Protein 3U8V (pdb70)

Radius of gyration: 15.57 Å; Cα contacts (8 Å, |Δi|>4): 311; chains: 2; bounding box: 35×39×33 Å

Organism: Nitrosomonas europaea (strain ATCC 19718 / CIP 103999 / KCTC 2705 / NBRC 14298) (NCBI:txid228410)

Sequence (166 aa):
SGHTAHVDEAVKHAEEAVAHGKEGHTDQLLEHAKESLTHAKAASTHVGHGIKHLEDAIKHGEEGHVGVATKHAQEAIEHLRASSGHTAHVDEAVKHAEEAVAHGKEGHTDQLLEHAKESLTHAKAASTHVGHGIKHLEDAIKHGEEGHVGVATKHAQEAIEHLRAS

InterPro domains:
  IPR031877 Metal-binding protein SmbP [PF16785] (3-111)
  IPR031877 Metal-binding protein SmbP [cd13840] (30-113)

B-factor: mean 28.09, std 10.6, range [12.6, 71.32]

Structure (mmCIF, N/CA/C/O backbone):
data_3U8V
#
_entry.id   3U8V
#
_cell.length_a   35.660
_cell.length_b   56.207
_cell.length_c   83.923
_cell.angle_alpha   90.00
_cell.angle_beta   90.00
_cell.angle_gamma   90.00
#
_symmetry.space_group_name_H-M   'P 21 21 21'
#
loop_
_entity.id
_entity.type
_entity.pdbx_description
1 polymer 'Metal-binding protein smbP'
2 non-polymer 'NICKEL (II) ION'
3 water water
#
loop_
_atom_site.group_PDB
_atom_site.id
_atom_site.type_symbol
_atom_site.label_atom_id
_atom_site.label_alt_id
_atom_site.label_comp_id
_atom_site.label_asym_id
_atom_site.label_entity_id
_atom_site.label_seq_id
_atom_site.pdbx_PDB_ins_code
_atom_site.Cartn_x
_atom_site.Cartn_y
_atom_site.Cartn_z
_atom_site.occupancy
_atom_site.B_iso_or_equiv
_atom_site.auth_seq_id
_atom_site.auth_comp_id
_atom_site.auth_asym_id
_atom_site.auth_atom_id
_atom_site.pdbx_PDB_model_num
ATOM 1 N N . SER A 1 1 ? -12.562 -8.742 23.281 1.00 19.66 1 SER A N 1
ATOM 2 C CA . SER A 1 1 ? -12.864 -10.224 23.478 1.00 21.30 1 SER A CA 1
ATOM 3 C C . SER A 1 1 ? -11.779 -10.770 24.394 1.00 21.77 1 SER A C 1
ATOM 4 O O . SER A 1 1 ? -10.794 -10.109 24.633 1.00 20.18 1 SER A O 1
ATOM 7 N N . GLY A 1 2 ? -11.892 -12.024 24.824 1.00 22.61 2 GLY A N 1
ATOM 8 C CA . GLY A 1 2 ? -10.817 -12.576 25.608 1.00 23.08 2 GLY A CA 1
ATOM 9 C C . GLY A 1 2 ? -9.680 -13.048 24.761 1.00 22.51 2 GLY A C 1
ATOM 10 O O . GLY A 1 2 ? -9.721 -12.995 23.542 1.00 20.49 2 GLY A O 1
ATOM 11 N N . HIS A 1 3 ? -8.639 -13.538 25.419 1.00 24.09 3 HIS A N 1
ATOM 12 C CA . HIS A 1 3 ? -7.398 -13.960 24.757 1.00 22.77 3 HIS A CA 1
ATOM 13 C C . HIS A 1 3 ? -7.717 -15.000 23.697 1.00 21.78 3 HIS A C 1
ATOM 14 O O . HIS A 1 3 ? -7.263 -14.920 22.597 1.00 20.40 3 HIS A O 1
ATOM 21 N N . THR A 1 4 ? -8.578 -15.954 24.043 1.00 22.16 4 THR A N 1
ATOM 22 C CA . THR A 1 4 ? -8.822 -17.087 23.128 1.00 22.67 4 THR A CA 1
ATOM 23 C C . THR A 1 4 ? -9.413 -16.607 21.826 1.00 20.17 4 THR A C 1
ATOM 24 O O . THR A 1 4 ? -9.033 -17.030 20.734 1.00 19.66 4 THR A O 1
ATOM 28 N N . ALA A 1 5 ? -10.402 -15.732 21.943 1.00 21.24 5 ALA A N 1
ATOM 29 C CA . ALA A 1 5 ? -11.103 -15.292 20.769 1.00 20.25 5 ALA A CA 1
ATOM 30 C C . ALA A 1 5 ? -10.178 -14.428 19.921 1.00 18.26 5 ALA A C 1
ATOM 31 O O . ALA A 1 5 ? -10.157 -14.500 18.688 1.00 17.79 5 ALA A O 1
ATOM 33 N N . HIS A 1 6 ? -9.363 -13.593 20.555 1.00 18.08 6 HIS A N 1
ATOM 34 C CA . HIS A 1 6 ? -8.416 -12.792 19.770 1.00 16.52 6 HIS A CA 1
ATOM 35 C C . HIS A 1 6 ? -7.372 -13.616 19.062 1.00 17.33 6 HIS A C 1
ATOM 36 O O . HIS A 1 6 ? -7.028 -13.342 17.912 1.00 18.33 6 HIS A O 1
ATOM 43 N N . VAL A 1 7 ? -6.815 -14.596 19.756 1.00 18.12 7 VAL A N 1
ATOM 44 C CA . VAL A 1 7 ? -5.835 -15.445 19.104 1.00 18.47 7 VAL A CA 1
ATOM 45 C C . VAL A 1 7 ? -6.534 -16.142 17.949 1.00 19.37 7 VAL A C 1
ATOM 46 O O . VAL A 1 7 ? -5.972 -16.219 16.869 1.00 18.81 7 VAL A O 1
ATOM 50 N N . ASP A 1 8 ? -7.766 -16.626 18.166 1.00 20.69 8 ASP A N 1
ATOM 51 C CA . ASP A 1 8 ? -8.487 -17.331 17.099 1.00 22.36 8 ASP A CA 1
ATOM 52 C C . ASP A 1 8 ? -8.713 -16.444 15.900 1.00 20.62 8 ASP A C 1
ATOM 53 O O . ASP A 1 8 ? -8.438 -16.856 14.762 1.00 18.78 8 ASP A O 1
ATOM 58 N N . GLU A 1 9 ? -9.194 -15.214 16.137 1.00 19.14 9 GLU A N 1
ATOM 59 C CA . GLU A 1 9 ? -9.414 -14.305 15.029 1.00 19.18 9 GLU A CA 1
ATOM 60 C C . GLU A 1 9 ? -8.055 -13.938 14.394 1.00 17.98 9 GLU A C 1
ATOM 61 O O . GLU A 1 9 ? -7.954 -13.825 13.174 1.00 17.78 9 GLU A O 1
ATOM 67 N N . ALA A 1 10 ? -7.001 -13.777 15.202 1.00 16.98 10 ALA A N 1
ATOM 68 C CA . ALA A 1 10 ? -5.674 -13.457 14.596 1.00 15.52 10 ALA A CA 1
ATOM 69 C C . ALA A 1 10 ? -5.208 -14.588 13.634 1.00 16.54 10 ALA A C 1
ATOM 70 O O . ALA A 1 10 ? -4.755 -14.341 12.505 1.00 16.51 10 ALA A O 1
ATOM 72 N N . VAL A 1 11 ? -5.380 -15.824 14.080 1.00 17.49 11 VAL A N 1
ATOM 73 C CA . VAL A 1 11 ? -4.996 -16.999 13.266 1.00 18.31 11 VAL A CA 1
ATOM 74 C C . VAL A 1 11 ? -5.842 -17.050 11.980 1.00 19.96 11 VAL A C 1
ATOM 75 O O . VAL A 1 11 ? -5.306 -17.170 10.866 1.00 19.57 11 VAL A O 1
ATOM 79 N N . LYS A 1 12 ? -7.153 -16.902 12.130 1.00 20.30 12 LYS A N 1
ATOM 80 C CA . LYS A 1 12 ? -8.050 -16.974 11.007 1.00 21.73 12 LYS A CA 1
ATOM 81 C C . LYS A 1 12 ? -7.740 -15.902 9.967 1.00 18.91 12 LYS A C 1
ATOM 82 O O . LYS A 1 12 ? -7.781 -16.151 8.750 1.00 16.73 12 LYS A O 1
ATOM 88 N N . HIS A 1 13 ? -7.494 -14.679 10.424 1.00 16.91 13 HIS A N 1
ATOM 89 C CA . HIS A 1 13 ? -7.170 -13.665 9.473 1.00 16.09 13 HIS A CA 1
ATOM 90 C C . HIS A 1 13 ? -5.797 -13.858 8.848 1.00 16.61 13 HIS A C 1
ATOM 91 O O . HIS A 1 13 ? -5.604 -13.601 7.667 1.00 17.96 13 HIS A O 1
ATOM 98 N N . ALA A 1 14 ? -4.855 -14.329 9.642 1.00 15.25 14 ALA A N 1
ATOM 99 C CA . ALA A 1 14 ? -3.509 -14.578 9.110 1.00 15.63 14 ALA A CA 1
ATOM 100 C C . ALA A 1 14 ? -3.652 -15.718 8.087 1.00 15.96 14 ALA A C 1
ATOM 101 O O . ALA A 1 14 ? -3.000 -15.704 7.026 1.00 16.50 14 ALA A O 1
ATOM 103 N N . GLU A 1 15 ? -4.493 -16.727 8.392 1.00 15.82 15 GLU A N 1
ATOM 104 C CA . GLU A 1 15 ? -4.694 -17.801 7.362 1.00 18.16 15 GLU A CA 1
ATOM 105 C C . GLU A 1 15 ? -5.263 -17.273 6.077 1.00 18.01 15 GLU A C 1
ATOM 106 O O . GLU A 1 15 ? -4.914 -17.731 5.012 1.00 18.68 15 GLU A O 1
ATOM 112 N N . GLU A 1 16 ? -6.217 -16.343 6.171 1.00 18.11 16 GLU A N 1
ATOM 113 C CA . GLU A 1 16 ? -6.784 -15.775 4.994 1.00 18.41 16 GLU A CA 1
ATOM 114 C C . GLU A 1 16 ? -5.738 -14.892 4.312 1.00 19.03 16 GLU A C 1
ATOM 115 O O . GLU A 1 16 ? -5.709 -14.861 3.093 1.00 19.27 16 GLU A O 1
ATOM 121 N N . ALA A 1 17 ? -4.929 -14.124 5.080 1.00 17.17 17 ALA A N 1
ATOM 122 C CA . ALA A 1 17 ? -3.866 -13.360 4.437 1.00 17.09 17 ALA A CA 1
ATOM 123 C C . ALA A 1 17 ? -2.904 -14.296 3.636 1.00 16.48 17 ALA A C 1
ATOM 124 O O . ALA A 1 17 ? -2.517 -14.015 2.498 1.00 17.02 17 ALA A O 1
ATOM 126 N N . VAL A 1 18 ? -2.501 -15.411 4.243 1.00 17.71 18 VAL A N 1
ATOM 127 C CA . VAL A 1 18 ? -1.608 -16.371 3.541 1.00 17.66 18 VAL A CA 1
ATOM 128 C C . VAL A 1 18 ? -2.277 -16.866 2.231 1.00 19.44 18 VAL A C 1
ATOM 129 O O . VAL A 1 18 ? -1.653 -16.895 1.104 1.00 21.19 18 VAL A O 1
ATOM 133 N N . ALA A 1 19 ? -3.546 -17.257 2.339 1.00 19.80 19 ALA A N 1
ATOM 134 C CA . ALA A 1 19 ? -4.232 -17.779 1.188 1.00 19.92 19 ALA A CA 1
ATOM 135 C C . ALA A 1 19 ? -4.278 -16.723 0.036 1.00 21.66 19 ALA A C 1
ATOM 136 O O . ALA A 1 19 ? -4.131 -17.045 -1.159 1.00 21.75 19 ALA A O 1
ATOM 138 N N . HIS A 1 20 ? -4.549 -15.469 0.405 1.00 19.25 20 HIS A N 1
ATOM 139 C CA . HIS A 1 20 ? -4.551 -14.361 -0.597 1.00 21.06 20 HIS A CA 1
ATOM 140 C C . HIS A 1 20 ? -3.165 -14.193 -1.202 1.00 18.92 20 HIS A C 1
ATO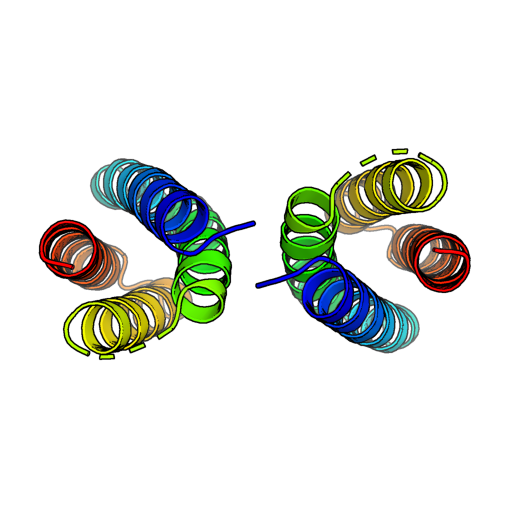M 141 O O . HIS A 1 20 ? -2.990 -13.969 -2.401 1.00 22.76 20 HIS A O 1
ATOM 148 N N . GLY A 1 21 ? -2.161 -14.354 -0.367 1.00 21.66 21 GLY A N 1
ATOM 149 C CA . GLY A 1 21 ? -0.755 -14.064 -0.759 1.00 19.59 21 GLY A CA 1
ATOM 150 C C . GLY A 1 21 ? -0.301 -15.063 -1.753 1.00 22.09 21 GLY A C 1
ATOM 151 O O . GLY A 1 21 ? 0.373 -14.690 -2.713 1.00 22.92 21 GLY A O 1
ATOM 152 N N . LYS A 1 22 ? -0.689 -16.328 -1.544 1.00 22.15 22 LYS A N 1
ATOM 153 C CA . LYS A 1 22 ? -0.359 -17.378 -2.476 1.00 23.58 22 LYS A CA 1
ATOM 154 C C . LYS A 1 22 ? -1.027 -17.158 -3.825 1.00 24.97 22 LYS A C 1
ATOM 155 O O . LYS A 1 22 ? -0.549 -17.674 -4.840 1.00 26.14 22 LYS A O 1
ATOM 161 N N . GLU A 1 23 ? -2.108 -16.384 -3.850 1.00 22.82 23 GLU A N 1
ATOM 162 C CA . GLU A 1 23 ? -2.789 -16.034 -5.073 1.00 26.22 23 GLU A CA 1
ATOM 163 C C . GLU A 1 23 ? -2.282 -14.724 -5.600 1.00 26.79 23 GLU A C 1
ATOM 164 O O . GLU A 1 23 ? -2.745 -14.251 -6.660 1.00 28.96 23 GLU A O 1
ATOM 170 N N . GLY A 1 24 ? -1.333 -14.134 -4.899 1.00 25.13 24 GLY A N 1
ATOM 171 C CA . GLY A 1 24 ? -0.779 -12.815 -5.306 1.00 26.98 24 GLY A CA 1
ATOM 172 C C . GLY A 1 24 ? -1.744 -11.643 -5.030 1.00 26.10 24 GLY A C 1
ATOM 173 O O . GLY A 1 24 ? -1.612 -10.554 -5.604 1.00 27.11 24 GLY A O 1
ATOM 174 N N . HIS A 1 25 ? -2.718 -11.851 -4.145 1.00 25.14 25 HIS A N 1
ATOM 175 C CA . HIS A 1 25 ? -3.683 -10.804 -3.754 1.00 23.30 25 HIS A CA 1
ATOM 176 C C . HIS A 1 25 ? -3.103 -9.879 -2.705 1.00 23.07 25 HIS A C 1
ATOM 177 O O . HIS A 1 25 ? -3.520 -9.915 -1.531 1.00 18.33 25 HIS A O 1
ATOM 184 N N . THR A 1 26 ? -2.182 -9.003 -3.111 1.00 24.45 26 THR A N 1
ATOM 185 C CA . THR A 1 26 ? -1.438 -8.209 -2.128 1.00 23.29 26 THR A CA 1
ATOM 186 C C . THR A 1 26 ? -2.317 -7.369 -1.213 1.00 21.82 26 THR A C 1
ATOM 187 O O . THR A 1 26 ? -2.130 -7.388 -0.005 1.00 21.76 26 THR A O 1
ATOM 191 N N . ASP A 1 27 ? -3.286 -6.664 -1.755 1.00 24.16 27 ASP A N 1
ATOM 192 C CA . ASP A 1 27 ? -4.089 -5.747 -0.942 1.00 24.78 27 ASP A CA 1
ATOM 193 C C . ASP A 1 27 ? -4.947 -6.504 0.059 1.00 23.44 27 ASP A C 1
ATOM 194 O O . ASP A 1 27 ? -5.212 -6.022 1.153 1.00 22.72 27 ASP A O 1
ATOM 199 N N . GLN A 1 28 ? -5.466 -7.663 -0.362 1.00 22.92 28 GLN A N 1
ATOM 200 C CA . GLN A 1 28 ? -6.260 -8.526 0.513 1.00 20.20 28 GLN A CA 1
ATOM 201 C C . GLN A 1 28 ? -5.390 -9.205 1.590 1.00 19.46 28 GLN A C 1
ATOM 202 O O . GLN A 1 28 ? -5.793 -9.277 2.772 1.00 17.36 28 GLN A O 1
ATOM 212 N N . LEU A 1 29 ? -4.157 -9.615 1.242 1.00 19.40 29 LEU A N 1
ATOM 213 C CA . LEU A 1 29 ? -3.241 -10.081 2.267 1.00 18.02 29 LEU A CA 1
ATOM 214 C C . LEU A 1 29 ? -3.053 -8.946 3.278 1.00 17.26 29 LEU A C 1
ATOM 215 O O . LEU A 1 29 ? -3.067 -9.160 4.530 1.00 17.14 29 LEU A O 1
ATOM 220 N N . LEU A 1 30 ? -2.880 -7.729 2.783 1.00 18.06 30 LEU A N 1
ATOM 221 C CA . LEU A 1 30 ? -2.622 -6.594 3.693 1.00 17.84 30 LEU A CA 1
ATOM 222 C C . LEU A 1 30 ? -3.829 -6.374 4.604 1.00 17.85 30 LEU A C 1
ATOM 223 O O . LEU A 1 30 ? -3.681 -6.132 5.819 1.00 18.59 30 LEU A O 1
ATOM 228 N N . GLU A 1 31 ? -5.021 -6.422 4.009 1.00 17.13 31 GLU A N 1
ATOM 229 C CA . GLU A 1 31 ? -6.233 -6.168 4.774 1.00 17.31 31 GLU A CA 1
ATOM 230 C C . GLU A 1 31 ? -6.327 -7.155 5.926 1.00 15.61 31 GLU A C 1
ATOM 231 O O . GLU A 1 31 ? -6.555 -6.764 7.104 1.00 15.70 31 GLU A O 1
ATOM 237 N N . HIS A 1 32 ? -6.140 -8.441 5.618 1.00 14.91 32 HIS A N 1
ATOM 238 C CA . HIS A 1 32 ? -6.168 -9.486 6.669 1.00 13.96 32 HIS A CA 1
ATOM 239 C C . HIS A 1 32 ? -5.038 -9.513 7.634 1.00 14.39 32 HIS A C 1
ATOM 240 O O . HIS A 1 32 ? -5.292 -9.769 8.821 1.00 14.29 32 HIS A O 1
ATOM 247 N N . ALA A 1 33 ? -3.800 -9.239 7.185 1.00 13.67 33 ALA A N 1
ATOM 248 C CA . ALA A 1 33 ? -2.639 -9.137 8.063 1.00 15.35 33 ALA A CA 1
ATOM 249 C C . ALA A 1 33 ? -2.931 -8.008 9.071 1.00 13.85 33 ALA A C 1
ATOM 250 O O . ALA A 1 33 ? -2.623 -8.145 10.270 1.00 14.50 33 ALA A O 1
ATOM 252 N N . LYS A 1 34 ? -3.518 -6.896 8.590 1.00 15.43 34 LYS A N 1
ATOM 253 C CA . LYS A 1 34 ? -3.767 -5.804 9.529 1.00 14.06 34 LYS A CA 1
ATOM 254 C C . LYS A 1 34 ? -4.857 -6.159 10.570 1.00 15.36 34 LYS A C 1
ATOM 255 O O . LYS A 1 34 ? -4.715 -5.774 11.720 1.00 16.57 34 LYS A O 1
ATOM 261 N N . GLU A 1 35 ? -5.904 -6.869 10.158 1.00 15.78 35 GLU A N 1
ATOM 262 C CA . GLU A 1 35 ? -6.926 -7.351 11.072 1.00 15.99 35 GLU A CA 1
ATOM 263 C C . GLU A 1 35 ? -6.299 -8.346 12.034 1.00 15.53 35 GLU A C 1
ATOM 264 O O . GLU A 1 35 ? -6.586 -8.287 13.210 1.00 16.02 35 GLU A O 1
ATOM 274 N N . SER A 1 36 ? -5.501 -9.290 11.505 1.00 12.92 36 SER A N 1
ATOM 275 C CA . SER A 1 36 ? -4.799 -10.254 12.353 1.00 14.16 36 SER A CA 1
ATOM 276 C C . SER A 1 36 ? -4.002 -9.555 13.420 1.00 12.60 36 SER A C 1
ATOM 277 O O . SER A 1 36 ? -4.002 -9.938 14.596 1.00 14.61 36 SER A O 1
ATOM 280 N N . LEU A 1 37 ? -3.308 -8.506 13.011 1.00 13.02 37 LEU A N 1
ATOM 281 C CA . LEU A 1 37 ? -2.433 -7.750 13.931 1.00 13.56 37 LEU A CA 1
ATOM 282 C C . LEU A 1 37 ? -3.188 -7.028 15.024 1.00 14.38 37 LEU A C 1
ATOM 283 O O . LEU A 1 37 ? -2.792 -7.025 16.235 1.00 14.57 37 LEU A O 1
ATOM 288 N N . THR A 1 38 ? -4.331 -6.470 14.648 1.00 15.61 38 THR A N 1
ATOM 289 C CA . THR A 1 38 ? -5.171 -5.830 15.663 1.00 16.69 38 THR A CA 1
ATOM 290 C C . THR A 1 38 ? -5.560 -6.833 16.729 1.00 16.89 38 THR A C 1
ATOM 291 O O . THR A 1 38 ? -5.466 -6.552 17.960 1.00 17.99 38 THR A O 1
ATOM 295 N N . HIS A 1 39 ? -5.981 -8.014 16.275 1.00 15.71 39 HIS A N 1
ATOM 296 C CA . HIS A 1 39 ? -6.368 -9.065 17.234 1.00 16.22 39 HIS A CA 1
ATOM 297 C C . HIS A 1 39 ? -5.182 -9.600 18.014 1.00 16.46 39 HIS A C 1
ATOM 298 O O . HIS A 1 39 ? -5.308 -9.822 19.178 1.00 18.47 39 HIS A O 1
ATOM 305 N N . ALA A 1 40 ? -4.049 -9.795 17.363 1.00 16.36 40 ALA A N 1
ATOM 306 C CA . ALA A 1 40 ? -2.867 -10.283 18.047 1.00 17.07 40 ALA A CA 1
ATOM 307 C C . ALA A 1 40 ? -2.438 -9.287 19.121 1.00 17.61 40 ALA A C 1
ATOM 308 O O . ALA A 1 40 ? -2.061 -9.702 20.246 1.00 17.14 40 ALA A O 1
ATOM 310 N N . LYS A 1 41 ? -2.490 -7.990 18.813 1.00 17.96 41 LYS A N 1
ATOM 311 C CA . LYS A 1 41 ? -2.181 -6.990 19.835 1.00 18.88 41 LYS A CA 1
ATOM 312 C C . LYS A 1 41 ? -3.194 -7.026 20.979 1.00 19.94 41 LYS A C 1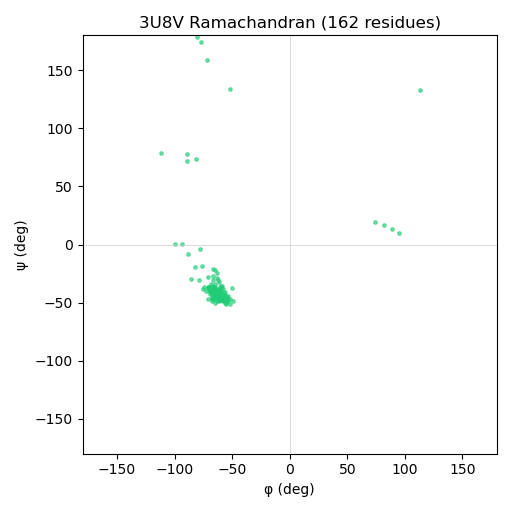
ATOM 313 O O . LYS A 1 41 ? -2.829 -6.803 22.165 1.00 19.48 41 LYS A O 1
ATOM 321 N N . ALA A 1 42 ? -4.473 -7.228 20.641 1.00 18.52 42 ALA A N 1
ATOM 322 C CA . ALA A 1 42 ? -5.527 -7.313 21.664 1.00 20.34 42 ALA A CA 1
ATOM 323 C C . ALA A 1 42 ? -5.334 -8.604 22.547 1.00 22.44 42 ALA A C 1
ATOM 324 O O . ALA A 1 42 ? -5.691 -8.623 23.722 1.00 22.85 42 ALA A O 1
ATOM 326 N N . ALA A 1 43 ? -4.707 -9.627 21.977 1.00 23.38 43 ALA A N 1
ATOM 327 C CA . ALA A 1 43 ? -4.437 -10.884 22.717 1.00 26.82 43 ALA A CA 1
ATOM 328 C C . ALA A 1 43 ? -3.247 -10.718 23.638 1.00 30.36 43 ALA A C 1
ATOM 329 O O . ALA A 1 43 ? -3.166 -11.394 24.676 1.00 33.32 43 ALA A O 1
ATOM 331 N N . SER A 1 44 ? -2.288 -9.867 23.252 1.00 32.44 44 SER A N 1
ATOM 332 C CA . SER A 1 44 ? -1.154 -9.620 24.124 1.00 36.22 44 SER A CA 1
ATOM 333 C C . SER A 1 44 ? -1.709 -9.253 25.491 1.00 37.92 44 SER A C 1
ATOM 334 O O . SER A 1 44 ? -0.965 -8.760 26.308 1.00 40.00 44 SER A O 1
ATOM 337 N N . THR A 1 50 ? 4.738 -14.978 24.862 1.00 36.19 50 THR A N 1
ATOM 338 C CA . THR A 1 50 ? 5.843 -14.659 23.948 1.00 36.12 50 THR A CA 1
ATOM 339 C C . THR A 1 50 ? 5.540 -15.100 22.528 1.00 34.04 50 THR A C 1
ATOM 340 O O . THR A 1 50 ? 6.015 -14.490 21.582 1.00 33.91 50 THR A O 1
ATOM 344 N N . HIS A 1 51 ? 4.740 -16.155 22.379 1.00 33.83 51 HIS A N 1
ATOM 345 C CA . HIS A 1 51 ? 4.279 -16.652 21.082 1.00 33.06 51 HIS A CA 1
ATOM 346 C C . HIS A 1 51 ? 3.551 -15.504 20.385 1.00 30.71 51 HIS A C 1
ATOM 347 O O . HIS A 1 51 ? 3.762 -15.251 19.189 1.00 29.64 51 HIS A O 1
ATOM 354 N N . VAL A 1 52 ? 2.700 -14.811 21.141 1.00 28.80 52 VAL A N 1
ATOM 355 C CA . VAL A 1 52 ? 1.893 -13.748 20.562 1.00 26.69 52 VAL A CA 1
ATOM 356 C C . VAL A 1 52 ? 2.827 -12.651 20.085 1.00 25.71 52 VAL A C 1
ATOM 357 O O . VAL A 1 52 ? 2.620 -12.121 19.021 1.00 23.81 52 VAL A O 1
ATOM 361 N N . GLY A 1 53 ? 3.856 -12.350 20.877 1.00 25.59 53 GLY A N 1
ATOM 362 C CA . GLY A 1 53 ? 4.799 -11.299 20.502 1.00 25.10 53 GLY A CA 1
ATOM 363 C C . GLY A 1 53 ? 5.556 -11.642 19.246 1.00 24.23 53 GLY A C 1
ATOM 364 O O . GLY A 1 53 ? 5.793 -10.780 18.446 1.00 21.49 53 GLY A O 1
ATOM 365 N N . HIS A 1 54 ? 5.968 -12.905 19.090 1.00 23.71 54 HIS A N 1
ATOM 366 C CA . HIS A 1 54 ? 6.545 -13.346 17.804 1.00 23.87 54 HIS A CA 1
ATOM 367 C C . HIS A 1 54 ? 5.578 -13.224 16.659 1.00 22.12 54 HIS A C 1
ATOM 368 O O . HIS A 1 54 ? 5.962 -12.735 15.571 1.00 22.32 54 HIS A O 1
ATOM 375 N N . GLY A 1 55 ? 4.320 -13.620 16.884 1.00 21.25 55 GLY A N 1
ATOM 376 C CA . GLY A 1 55 ? 3.273 -13.460 15.874 1.00 19.92 55 GLY A CA 1
ATOM 377 C C . GLY A 1 55 ? 3.136 -11.996 15.451 1.00 19.66 55 GLY A C 1
ATOM 378 O O . GLY A 1 55 ? 3.036 -11.716 14.259 1.00 18.76 55 GLY A O 1
ATOM 379 N N . ILE A 1 56 ? 3.067 -11.083 16.405 1.00 18.70 56 ILE A N 1
ATOM 380 C CA . ILE A 1 56 ? 2.965 -9.646 16.121 1.00 19.51 56 ILE A CA 1
ATOM 381 C C . ILE A 1 56 ? 4.120 -9.138 15.220 1.00 19.66 56 ILE A C 1
ATOM 382 O O . ILE A 1 56 ? 3.896 -8.403 14.261 1.00 17.76 56 ILE A O 1
ATOM 387 N N . LYS A 1 57 ? 5.344 -9.575 15.533 1.00 21.88 57 LYS A N 1
ATOM 388 C CA . LYS A 1 57 ? 6.563 -9.163 14.817 1.00 23.12 57 LYS A CA 1
ATOM 389 C C . LYS A 1 57 ? 6.446 -9.625 13.392 1.00 20.29 57 LYS A C 1
ATOM 390 O O . LYS A 1 57 ? 6.689 -8.849 12.445 1.00 20.57 57 LYS A O 1
ATOM 396 N N . HIS A 1 58 ? 6.035 -10.876 13.197 1.00 17.99 58 HIS A N 1
ATOM 397 C CA . HIS A 1 58 ? 5.889 -11.392 11.846 1.00 17.85 58 HIS A CA 1
ATOM 398 C C . HIS A 1 58 ? 4.766 -10.716 11.071 1.00 17.15 58 HIS A C 1
ATOM 399 O O . HIS A 1 58 ? 4.896 -10.514 9.880 1.00 18.30 58 HIS A O 1
ATOM 406 N N . LEU A 1 59 ? 3.637 -10.456 11.718 1.00 16.07 59 LEU A N 1
ATOM 407 C CA . LEU A 1 59 ? 2.552 -9.730 11.057 1.00 17.23 59 LEU A CA 1
ATOM 408 C C . LEU A 1 59 ? 3.007 -8.352 10.628 1.00 16.96 59 LEU A C 1
ATOM 409 O O . LEU A 1 59 ? 2.651 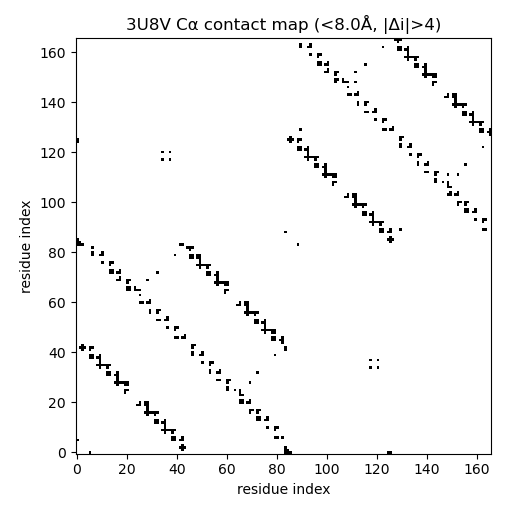-7.897 9.569 1.00 18.06 59 LEU A O 1
ATOM 414 N N . GLU A 1 60 ? 3.786 -7.698 11.448 1.00 17.97 60 GLU A N 1
ATOM 415 C CA . GLU A 1 60 ? 4.264 -6.334 11.124 1.00 19.84 60 GLU A CA 1
ATOM 416 C C . GLU A 1 60 ? 5.191 -6.440 9.905 1.00 21.12 60 GLU A C 1
ATOM 417 O O . GLU A 1 60 ? 5.136 -5.627 8.981 1.00 21.26 60 GLU A O 1
ATOM 423 N N . ASP A 1 61 ? 6.051 -7.447 9.917 1.00 20.18 61 ASP A N 1
ATOM 424 C CA . ASP A 1 61 ? 6.920 -7.724 8.791 1.00 22.60 61 ASP A CA 1
ATOM 425 C C . ASP A 1 61 ? 6.136 -8.083 7.564 1.00 19.89 61 ASP A C 1
ATOM 426 O O . ASP A 1 61 ? 6.514 -7.670 6.493 1.00 22.19 61 ASP A O 1
ATOM 431 N N . ALA A 1 62 ? 5.073 -8.874 7.702 1.00 19.33 62 ALA A N 1
ATOM 432 C CA . ALA A 1 62 ? 4.239 -9.227 6.548 1.00 19.17 62 ALA A CA 1
ATOM 433 C C . ALA A 1 62 ? 3.646 -7.951 5.949 1.00 19.71 62 ALA A C 1
ATOM 434 O O . ALA A 1 62 ? 3.616 -7.766 4.747 1.00 20.13 62 ALA A O 1
ATOM 436 N N . ILE A 1 63 ? 3.196 -7.056 6.789 1.00 18.77 63 ILE A N 1
ATOM 437 C CA . ILE A 1 63 ? 2.577 -5.815 6.261 1.00 19.37 63 ILE A CA 1
ATOM 438 C C . ILE A 1 63 ? 3.614 -4.980 5.556 1.00 21.21 63 ILE A C 1
ATOM 439 O O . ILE A 1 63 ? 3.380 -4.484 4.446 1.00 21.38 63 ILE A O 1
ATOM 444 N N . LYS A 1 64 ? 4.800 -4.860 6.160 1.00 21.60 64 LYS A N 1
ATOM 445 C CA . LYS A 1 64 ? 5.850 -4.044 5.521 1.00 23.97 64 LYS A CA 1
ATOM 446 C C . LYS A 1 64 ? 6.208 -4.593 4.123 1.00 24.76 64 LYS A C 1
ATOM 447 O O . LYS A 1 64 ? 6.292 -3.853 3.159 1.00 26.48 64 LYS A O 1
ATOM 453 N N . HIS A 1 65 ? 6.435 -5.892 4.021 1.00 23.08 65 HIS A N 1
ATOM 454 C CA . HIS A 1 65 ? 6.783 -6.485 2.777 1.00 24.99 65 HIS A CA 1
ATOM 455 C C . HIS A 1 65 ? 5.680 -6.429 1.745 1.00 24.83 65 HIS A C 1
ATOM 456 O O . HIS A 1 65 ? 5.939 -6.199 0.557 1.00 24.25 65 HIS A O 1
ATOM 463 N N . GLY A 1 66 ? 4.454 -6.699 2.181 1.00 23.21 66 GLY A N 1
ATOM 464 C CA . GLY A 1 66 ? 3.304 -6.466 1.335 1.00 24.77 66 GLY A CA 1
ATOM 465 C C . GLY A 1 66 ? 3.209 -5.040 0.790 1.00 27.87 66 GLY A C 1
ATOM 466 O O . GLY A 1 66 ? 2.942 -4.812 -0.427 1.00 28.52 66 GLY A O 1
ATOM 467 N N . GLU A 1 67 ? 3.391 -4.071 1.679 1.00 27.17 67 GLU A N 1
ATOM 468 C CA . GLU A 1 67 ? 3.365 -2.701 1.235 1.00 31.45 67 GLU A CA 1
ATOM 469 C C . GLU A 1 67 ? 4.512 -2.428 0.236 1.00 33.42 67 GLU A C 1
ATOM 470 O O . GLU A 1 67 ? 4.374 -1.580 -0.632 1.00 36.04 67 GLU A O 1
ATOM 476 N N . GLU A 1 68 ? 5.620 -3.170 0.361 1.00 32.98 68 GLU A N 1
ATOM 477 C CA . GLU A 1 68 ? 6.759 -3.215 -0.572 1.00 35.29 68 GLU A CA 1
ATOM 478 C C . GLU A 1 68 ? 6.641 -4.034 -1.873 1.00 34.94 68 GLU A C 1
ATOM 479 O O . GLU A 1 68 ? 7.552 -4.034 -2.697 1.00 37.02 68 GLU A O 1
ATOM 485 N N . GLY A 1 69 ? 5.555 -4.729 -2.067 1.00 32.95 69 GLY A N 1
ATOM 486 C CA . GLY A 1 69 ? 5.299 -5.403 -3.335 1.00 34.37 69 GLY A CA 1
ATOM 487 C C . GLY A 1 69 ? 5.874 -6.809 -3.372 1.00 34.34 69 GLY A C 1
ATOM 488 O O . GLY A 1 69 ? 5.978 -7.415 -4.440 1.00 35.86 69 GLY A O 1
ATOM 489 N N . HIS A 1 70 ? 6.266 -7.324 -2.210 1.00 31.64 70 HIS A N 1
ATOM 490 C CA . HIS A 1 70 ? 6.854 -8.642 -2.130 1.00 29.82 70 HIS A CA 1
ATOM 491 C C . HIS A 1 70 ? 5.898 -9.501 -1.409 1.00 26.64 70 HIS A C 1
ATOM 492 O O . HIS A 1 70 ? 6.078 -9.787 -0.262 1.00 23.76 70 HIS A O 1
ATOM 499 N N . VAL A 1 71 ? 4.886 -9.931 -2.139 1.00 25.00 71 VAL A N 1
ATOM 500 C CA . VAL A 1 71 ? 3.824 -10.712 -1.564 1.00 24.55 71 VAL A CA 1
ATOM 501 C C . VAL A 1 71 ? 4.272 -12.131 -1.187 1.00 24.59 71 VAL A C 1
ATOM 502 O O . VAL A 1 71 ? 3.693 -12.713 -0.318 1.00 24.27 71 VAL A O 1
ATOM 506 N N . GLY A 1 72 ? 5.265 -12.685 -1.867 1.00 25.50 72 GLY A N 1
ATOM 507 C CA . GLY A 1 72 ? 5.802 -13.974 -1.454 1.00 25.75 72 GLY A CA 1
ATOM 508 C C . GLY A 1 72 ? 6.368 -13.806 -0.047 1.00 27.15 72 GLY A C 1
ATOM 509 O O . GLY A 1 72 ? 6.161 -14.705 0.868 1.00 23.64 72 GLY A O 1
ATOM 510 N N . VAL A 1 73 ? 7.103 -12.696 0.139 1.00 23.04 73 VAL A N 1
ATOM 511 C CA . VAL A 1 73 ? 7.824 -12.527 1.413 1.00 24.01 73 VAL A CA 1
ATOM 512 C C . VAL A 1 73 ? 6.793 -12.196 2.512 1.00 21.31 73 VAL A C 1
ATOM 513 O O . VAL A 1 73 ? 6.873 -12.734 3.623 1.00 20.45 73 VAL A O 1
ATOM 517 N N . ALA A 1 74 ? 5.818 -11.367 2.171 1.00 19.51 74 ALA A N 1
ATOM 518 C CA . ALA A 1 74 ? 4.722 -11.091 3.111 1.00 19.01 74 ALA A CA 1
ATOM 519 C C . ALA A 1 74 ? 3.977 -12.381 3.484 1.00 18.50 74 ALA A C 1
ATOM 520 O O . ALA A 1 74 ? 3.689 -12.573 4.650 1.00 20.95 74 ALA A O 1
ATOM 522 N N . THR A 1 75 ? 3.770 -13.298 2.535 1.00 19.19 75 THR A N 1
ATOM 523 C CA . THR A 1 75 ? 3.101 -14.600 2.773 1.00 19.61 75 THR A CA 1
ATOM 524 C C . THR A 1 75 ? 3.861 -15.468 3.789 1.00 19.35 75 THR A C 1
ATOM 525 O O . THR A 1 75 ? 3.248 -16.010 4.739 1.00 18.60 75 THR A O 1
ATOM 529 N N . LYS A 1 76 ? 5.175 -15.584 3.578 1.00 20.07 76 LYS A N 1
ATOM 530 C CA . LYS A 1 76 ? 6.019 -16.389 4.402 1.00 20.04 76 LYS A CA 1
ATOM 531 C C . LYS A 1 76 ? 5.944 -15.777 5.812 1.00 19.76 76 LYS A C 1
ATOM 532 O O . LYS A 1 76 ? 5.855 -16.492 6.811 1.00 18.83 76 LYS A O 1
ATOM 538 N N . HIS A 1 77 ? 5.965 -14.455 5.914 1.00 18.93 77 HIS A N 1
ATOM 539 C CA . HIS A 1 77 ? 5.963 -13.898 7.280 1.00 18.59 77 HIS A CA 1
ATOM 540 C C . HIS A 1 77 ? 4.619 -14.162 7.924 1.00 17.16 77 HIS A C 1
ATOM 541 O O . HIS A 1 77 ? 4.544 -14.466 9.118 1.00 18.54 77 HIS A O 1
ATOM 548 N N . ALA A 1 78 ? 3.539 -14.065 7.141 1.00 16.61 78 ALA A N 1
ATOM 549 C CA . ALA A 1 78 ? 2.222 -14.417 7.663 1.00 16.47 78 ALA A CA 1
ATOM 550 C C . ALA A 1 78 ? 2.130 -15.905 8.036 1.00 18.77 78 ALA A C 1
ATOM 551 O O . ALA A 1 78 ? 1.546 -16.228 9.053 1.00 18.84 78 ALA A O 1
ATOM 553 N N . GLN A 1 79 ? 2.697 -16.811 7.245 1.00 19.10 79 GLN A N 1
ATOM 554 C CA . GLN A 1 79 ? 2.777 -18.206 7.698 1.00 21.93 79 GLN A CA 1
ATOM 555 C C . GLN A 1 79 ? 3.520 -18.335 9.048 1.00 22.20 79 GLN A C 1
ATOM 556 O O . GLN A 1 79 ? 3.093 -19.074 9.923 1.00 21.91 79 GLN A O 1
ATOM 562 N N . GLU A 1 80 ? 4.657 -17.642 9.196 1.00 22.03 80 GLU A N 1
ATOM 563 C CA . GLU A 1 80 ? 5.426 -17.665 10.455 1.00 22.89 80 GLU A CA 1
ATOM 564 C C . GLU A 1 80 ? 4.577 -17.125 11.601 1.00 20.64 80 GLU A C 1
ATOM 565 O O . GLU A 1 80 ? 4.582 -17.714 12.697 1.00 20.57 80 GLU A O 1
ATOM 571 N N . ALA A 1 81 ? 3.814 -16.049 11.360 1.00 19.62 81 ALA A N 1
ATOM 572 C CA . ALA A 1 81 ? 2.925 -15.521 12.389 1.00 18.26 81 ALA A CA 1
ATOM 573 C C . ALA A 1 81 ? 1.901 -16.586 12.834 1.00 19.17 81 ALA A C 1
ATOM 574 O O . ALA A 1 81 ? 1.684 -16.772 14.017 1.00 20.53 81 ALA A O 1
ATOM 576 N N . ILE A 1 82 ? 1.312 -17.324 11.900 1.00 19.25 82 ILE A N 1
ATOM 577 C CA . ILE A 1 82 ? 0.372 -18.372 12.261 1.00 20.43 82 ILE A CA 1
ATOM 578 C C . ILE A 1 82 ? 1.014 -19.403 13.141 1.00 23.41 82 ILE A C 1
ATOM 579 O O . ILE A 1 82 ? 0.398 -19.813 14.123 1.00 24.87 82 ILE A O 1
ATOM 584 N N . GLU A 1 83 ? 2.208 -19.872 12.778 1.00 24.54 83 GLU A N 1
ATOM 585 C CA . GLU A 1 83 ? 2.909 -20.874 13.598 1.00 28.91 83 GLU A CA 1
ATOM 586 C C . GLU A 1 83 ? 3.003 -20.431 15.066 1.00 29.19 83 GLU A C 1
ATOM 587 O O . GLU A 1 83 ? 2.737 -21.198 16.005 1.00 29.58 83 GLU A O 1
ATOM 593 N N . HIS A 1 84 ? 3.394 -19.175 15.257 1.00 27.35 84 HIS A N 1
ATOM 594 C CA . HIS A 1 84 ? 3.565 -18.639 16.570 1.00 27.49 84 HIS A CA 1
ATOM 595 C C . HIS A 1 84 ? 2.226 -18.448 17.251 1.00 28.05 84 HIS A C 1
ATOM 596 O O . HIS A 1 84 ? 2.061 -18.831 18.413 1.00 30.10 84 HIS A O 1
ATOM 603 N N . LEU A 1 85 ? 1.267 -17.861 16.558 1.00 25.44 85 LEU A N 1
ATOM 604 C CA . LEU A 1 85 ? -0.031 -17.668 17.178 1.00 26.19 85 LEU A CA 1
ATOM 605 C C . LEU A 1 85 ? -0.639 -19.006 17.568 1.00 28.82 85 LEU A C 1
ATOM 606 O O . LEU A 1 85 ? -1.306 -19.083 18.585 1.00 29.29 85 LEU A O 1
ATOM 611 N N . ARG A 1 86 ? -0.435 -20.037 16.754 1.00 31.46 86 ARG A N 1
ATOM 612 C CA . ARG A 1 86 ? -0.981 -21.361 17.066 1.00 37.18 86 ARG A CA 1
ATOM 613 C C . ARG A 1 86 ? -0.269 -21.968 18.249 1.00 41.83 86 ARG A C 1
ATOM 614 O O . ARG A 1 86 ? -0.892 -22.665 19.052 1.00 45.42 86 ARG A O 1
ATOM 622 N N . ALA A 1 87 ? 1.036 -21.735 18.353 1.00 43.71 87 ALA A N 1
ATOM 623 C CA . ALA A 1 87 ? 1.786 -22.090 19.552 1.00 47.66 87 ALA A CA 1
ATOM 624 C C . ALA A 1 87 ? 1.090 -21.556 20.819 1.00 48.58 87 ALA A C 1
ATOM 625 O O . ALA A 1 87 ? 1.040 -22.239 21.830 1.00 51.09 87 ALA A O 1
ATOM 627 N N . SER A 1 88 ? 0.510 -20.359 20.739 1.00 48.24 88 SER A N 1
ATOM 628 C CA . SER A 1 88 ? -0.029 -19.636 21.913 1.00 48.95 88 SER A CA 1
ATOM 629 C C . SER A 1 88 ? -1.491 -19.945 22.247 1.00 49.79 88 SER A C 1
ATOM 630 O O . SER A 1 88 ? -1.764 -20.786 23.079 1.00 52.29 88 SER A O 1
ATOM 633 N N . SER B 1 1 ? -9.147 -7.857 24.547 1.00 20.29 1 SER B N 1
ATOM 634 C CA . SER B 1 1 ? -9.112 -6.780 25.620 1.00 21.08 1 SER B CA 1
ATOM 635 C C . SER B 1 1 ? -10.534 -6.733 26.060 1.00 22.93 1 SER B C 1
ATOM 636 O O . SER B 1 1 ? -11.386 -7.328 25.400 1.00 21.28 1 SER B O 1
ATOM 639 N N . GLY B 1 2 ? -10.807 -6.053 27.169 1.00 23.87 2 GLY B N 1
ATOM 640 C CA . GLY B 1 2 ? -12.151 -6.013 27.712 1.00 25.76 2 GLY B CA 1
ATOM 641 C C . GLY B 1 2 ? -13.001 -5.044 26.892 1.00 24.18 2 GLY B C 1
ATOM 642 O O . GLY B 1 2 ? -12.510 -4.260 26.062 1.00 21.52 2 GLY B O 1
ATOM 643 N N . HIS B 1 3 ? -14.283 -5.009 27.222 1.00 25.44 3 HIS B N 1
ATOM 644 C CA . HIS B 1 3 ? -15.228 -4.215 26.469 1.00 25.71 3 HIS B CA 1
ATOM 645 C C . HIS B 1 3 ? -14.849 -2.736 26.383 1.00 24.90 3 HIS B C 1
ATOM 646 O O . HIS B 1 3 ? -14.862 -2.149 25.293 1.00 23.74 3 HIS B O 1
ATOM 653 N N . THR B 1 4 ? -14.558 -2.132 27.538 1.00 26.39 4 THR B N 1
ATOM 654 C CA . THR B 1 4 ? -14.228 -0.718 27.602 1.00 25.57 4 THR B CA 1
ATOM 655 C C . THR B 1 4 ? -12.975 -0.406 26.807 1.00 23.51 4 THR B C 1
ATOM 656 O O . THR B 1 4 ? -12.949 0.648 26.129 1.00 21.85 4 THR B O 1
ATOM 660 N N . ALA B 1 5 ? -11.951 -1.286 26.883 1.00 22.69 5 ALA B N 1
ATOM 661 C CA . ALA B 1 5 ? -10.673 -1.048 26.196 1.00 21.69 5 ALA B CA 1
ATOM 662 C C . ALA B 1 5 ? -10.968 -1.001 24.728 1.00 20.52 5 ALA B C 1
ATOM 663 O O . ALA B 1 5 ? -10.497 -0.138 24.014 1.00 19.46 5 ALA B O 1
ATOM 665 N N . HIS B 1 6 ? -11.761 -1.947 24.246 1.00 19.52 6 HIS B N 1
ATOM 666 C CA . HIS B 1 6 ? -12.122 -1.916 22.789 1.00 16.79 6 HIS B CA 1
ATOM 667 C C . HIS B 1 6 ? -12.960 -0.727 22.356 1.00 17.30 6 HIS B C 1
ATOM 668 O O . HIS B 1 6 ? -12.722 -0.183 21.290 1.00 16.76 6 HIS B O 1
ATOM 675 N N . VAL B 1 7 ? -13.915 -0.289 23.181 1.00 18.75 7 VAL B N 1
ATOM 676 C CA . VAL B 1 7 ? -14.676 0.870 22.799 1.00 20.01 7 VAL B CA 1
ATOM 677 C C . VAL B 1 7 ? -13.731 2.050 22.708 1.00 21.27 7 VAL B C 1
ATOM 678 O O . VAL B 1 7 ? -13.863 2.867 21.812 1.00 20.64 7 VAL B O 1
ATOM 682 N N . ASP B 1 8 ? -12.835 2.175 23.689 1.00 20.66 8 ASP B N 1
ATOM 683 C CA . ASP B 1 8 ? -11.935 3.332 23.715 1.00 21.27 8 ASP B CA 1
ATOM 684 C C . ASP B 1 8 ? -11.013 3.335 22.504 1.00 19.72 8 ASP B C 1
ATOM 685 O O . ASP B 1 8 ? -10.708 4.379 21.919 1.00 18.20 8 ASP B O 1
ATOM 690 N N . GLU B 1 9 ? -10.487 2.158 22.154 1.00 18.33 9 GLU B N 1
ATOM 691 C CA . GLU B 1 9 ? -9.683 2.043 20.929 1.00 19.42 9 GLU B CA 1
ATOM 692 C C . GLU B 1 9 ? -10.499 2.336 19.672 1.00 17.47 9 GLU B C 1
ATOM 693 O O . GLU B 1 9 ? -9.988 2.968 18.751 1.00 17.77 9 GLU B O 1
ATOM 699 N N . ALA B 1 10 ? -11.726 1.802 19.591 1.00 16.19 10 ALA B N 1
ATOM 700 C CA . ALA B 1 10 ? -12.595 2.126 18.471 1.00 14.49 10 ALA B CA 1
ATOM 701 C C . ALA B 1 10 ? -12.764 3.656 18.323 1.00 15.73 10 ALA B C 1
ATOM 702 O O . ALA B 1 10 ? -12.715 4.207 17.216 1.00 15.50 10 ALA B O 1
ATOM 704 N N . VAL B 1 11 ? -13.018 4.346 19.417 1.00 15.70 11 VAL B N 1
ATOM 705 C CA . VAL B 1 11 ? -13.227 5.783 19.343 1.00 17.45 11 VAL B CA 1
ATOM 706 C C . VAL B 1 11 ? -11.959 6.473 18.867 1.00 18.22 11 VAL B C 1
ATOM 707 O O . VAL B 1 11 ? -12.004 7.348 17.997 1.00 18.49 11 VAL B O 1
ATOM 711 N N . LYS B 1 12 ? -10.815 6.075 19.430 1.00 19.97 12 LYS B N 1
ATOM 712 C CA . LYS B 1 12 ? -9.538 6.678 19.070 1.00 22.44 12 LYS B CA 1
ATOM 713 C C . LYS B 1 12 ? -9.287 6.515 17.540 1.00 22.01 12 LYS B C 1
ATOM 714 O O . LYS B 1 12 ? -8.854 7.447 16.872 1.00 20.94 12 LYS B O 1
ATOM 720 N N . HIS B 1 13 ? -9.483 5.309 17.035 1.00 18.98 13 HIS B N 1
ATOM 721 C CA . HIS B 1 13 ? -9.234 5.098 15.626 1.00 19.41 13 HIS B CA 1
ATOM 722 C C . HIS B 1 13 ? -10.247 5.882 14.818 1.00 19.75 13 HIS B C 1
ATOM 723 O O . HIS B 1 13 ? -9.877 6.477 13.820 1.00 21.80 13 HIS B O 1
ATOM 730 N N . ALA B 1 14 ? -11.519 5.906 15.253 1.00 17.44 14 ALA B N 1
ATOM 731 C CA . ALA B 1 14 ? -12.549 6.596 14.486 1.00 16.77 14 ALA B CA 1
ATOM 732 C C . ALA B 1 14 ? -12.210 8.087 14.519 1.00 17.10 14 ALA B C 1
ATOM 733 O O . ALA B 1 14 ? -12.372 8.760 13.546 1.00 19.25 14 ALA B O 1
ATOM 735 N N . GLU B 1 15 ? -11.701 8.570 15.640 1.00 17.37 15 GLU B N 1
ATOM 736 C CA . GLU B 1 15 ? -11.246 9.987 15.718 1.00 19.87 15 GLU B CA 1
ATOM 737 C C . GLU B 1 15 ? -10.131 10.304 14.710 1.00 20.43 15 GLU B C 1
ATOM 738 O O . GLU B 1 15 ? -10.096 11.400 14.082 1.00 21.00 15 GLU B O 1
ATOM 744 N N . GLU B 1 16 ? -9.186 9.376 14.585 1.00 20.78 16 GLU B N 1
ATOM 745 C CA . GLU B 1 16 ? -8.117 9.548 13.600 1.00 22.15 16 GLU B CA 1
ATOM 746 C C . GLU B 1 16 ? -8.676 9.478 12.224 1.00 22.37 16 GLU B C 1
ATOM 747 O O . GLU B 1 16 ? -8.323 10.262 11.353 1.00 23.35 16 GLU B O 1
ATOM 753 N N . ALA B 1 17 ? -9.607 8.564 12.018 1.00 20.04 17 ALA B N 1
ATOM 754 C CA . ALA B 1 17 ? -10.226 8.463 10.695 1.00 19.54 17 ALA B CA 1
ATOM 755 C C . ALA B 1 17 ? -10.913 9.778 10.305 1.00 21.46 17 ALA B C 1
ATOM 756 O O . ALA B 1 17 ? -10.787 10.214 9.170 1.00 23.09 17 ALA B O 1
ATOM 758 N N . VAL B 1 18 ? -11.616 10.411 11.229 1.00 19.67 18 VAL B N 1
ATOM 759 C CA . VAL B 1 18 ? -12.313 11.658 10.952 1.00 21.81 18 VAL B CA 1
ATOM 760 C C . VAL B 1 18 ? -11.318 12.745 10.695 1.00 24.77 18 VAL B C 1
ATOM 761 O O . VAL B 1 18 ? -11.448 13.508 9.721 1.00 27.94 18 VAL B O 1
ATOM 765 N N . ALA B 1 19 ? -10.313 12.845 11.552 1.00 24.93 19 ALA B N 1
ATOM 766 C CA . ALA B 1 19 ? -9.306 13.857 11.346 1.00 27.56 19 ALA B CA 1
ATOM 767 C C . ALA B 1 19 ? -8.730 13.726 9.945 1.00 28.86 19 ALA B C 1
ATOM 768 O O . ALA B 1 19 ? -8.595 14.698 9.277 1.00 30.87 19 ALA B O 1
ATOM 770 N N . HIS B 1 20 ? -8.399 12.509 9.514 1.00 27.34 20 HIS B N 1
ATOM 771 C CA . HIS B 1 20 ? -7.844 12.281 8.182 1.00 29.92 20 HIS B CA 1
ATOM 772 C C . HIS B 1 20 ? -8.878 12.570 7.111 1.00 30.33 20 HIS B C 1
ATOM 773 O O . HIS B 1 20 ? -8.564 13.215 6.118 1.00 34.88 20 HIS B O 1
ATOM 780 N N . GLY B 1 21 ? -10.109 12.125 7.288 1.00 28.17 21 GLY B N 1
ATOM 781 C CA . GLY B 1 21 ? -11.162 12.424 6.289 1.00 31.07 21 GLY B CA 1
ATOM 782 C C . GLY B 1 21 ? -11.450 13.911 6.033 1.00 34.63 21 GLY B C 1
ATOM 783 O O . GLY B 1 21 ? -11.721 14.310 4.897 1.00 36.59 21 GLY B O 1
ATOM 784 N N . LYS B 1 22 ? -11.370 14.725 7.089 1.00 35.32 22 LYS B N 1
ATOM 785 C CA . LYS B 1 22 ? -11.564 16.186 7.023 1.00 39.15 22 LYS B CA 1
ATOM 786 C C . LYS B 1 22 ? -10.479 16.801 6.139 1.00 42.28 22 LYS B C 1
ATOM 787 O O . LYS B 1 22 ? -10.694 17.861 5.552 1.00 45.19 22 LYS B O 1
ATOM 793 N N . GLU B 1 23 ? -9.341 16.106 6.027 1.00 42.70 23 GLU B N 1
ATOM 794 C CA . GLU B 1 23 ? -8.195 16.574 5.229 1.00 45.86 23 GLU B CA 1
ATOM 795 C C . GLU B 1 23 ? -8.184 15.885 3.867 1.00 46.47 23 GLU B C 1
ATOM 796 O O . GLU B 1 23 ? -7.314 16.122 3.047 1.00 49.71 23 GLU B O 1
ATOM 802 N N . GLY B 1 24 ? -9.162 15.029 3.625 1.00 43.94 24 GLY B N 1
ATOM 803 C CA . GLY B 1 24 ? -9.284 14.386 2.345 1.00 44.46 24 GLY B CA 1
ATOM 804 C C . GLY B 1 24 ? -8.376 13.184 2.202 1.00 44.80 24 GLY B C 1
ATOM 805 O O . GLY B 1 24 ? -8.160 12.735 1.098 1.00 46.06 24 GLY B O 1
ATOM 806 N N . HIS B 1 25 ? -7.847 12.641 3.307 1.00 41.62 25 HIS B N 1
ATOM 807 C CA . HIS B 1 25 ? -6.960 11.478 3.204 1.00 42.21 25 HIS B CA 1
ATOM 808 C C . HIS B 1 25 ? -7.789 10.207 3.259 1.00 40.07 25 HIS B C 1
ATOM 809 O O . HIS B 1 25 ? -7.828 9.511 4.298 1.00 37.51 25 HIS B O 1
ATOM 816 N N . THR B 1 26 ? -8.421 9.893 2.134 1.00 40.75 26 THR B N 1
ATOM 817 C CA . THR B 1 26 ? -9.274 8.726 2.017 1.00 39.19 26 THR B CA 1
ATOM 818 C C . THR B 1 26 ? -8.602 7.421 2.537 1.00 37.95 26 THR B C 1
ATOM 819 O O . THR B 1 26 ? -9.217 6.685 3.346 1.00 34.39 26 THR B O 1
ATOM 823 N N . ASP B 1 27 ? -7.368 7.161 2.102 1.00 40.15 27 ASP B N 1
ATOM 824 C CA . ASP B 1 27 ? -6.689 5.910 2.458 1.00 41.00 27 ASP B CA 1
ATOM 825 C C . ASP B 1 27 ? -6.448 5.800 3.980 1.00 37.74 27 ASP B C 1
ATOM 826 O O . ASP B 1 27 ? -6.621 4.705 4.560 1.00 36.15 27 ASP B O 1
ATOM 831 N N . GLN B 1 28 ? -6.065 6.911 4.628 1.00 36.50 28 GLN B N 1
ATOM 832 C CA . GLN B 1 28 ? -5.864 6.901 6.087 1.00 34.64 28 GLN B CA 1
ATOM 833 C C . GLN B 1 28 ? -7.200 6.868 6.795 1.00 30.51 28 GLN B C 1
ATOM 834 O O . GLN B 1 28 ? -7.349 6.238 7.847 1.00 29.36 28 GLN B O 1
ATOM 840 N N . LEU B 1 29 ? -8.198 7.551 6.256 1.00 28.45 29 LEU B N 1
ATOM 841 C CA . LEU B 1 29 ? -9.510 7.374 6.818 1.00 25.96 29 LEU B CA 1
ATOM 842 C C . LEU B 1 29 ? -9.898 5.871 6.814 1.00 24.13 29 LEU B C 1
ATOM 843 O O . LEU B 1 29 ? -10.317 5.350 7.829 1.00 20.34 29 LEU B O 1
ATOM 848 N N . LEU B 1 30 ? -9.726 5.195 5.682 1.00 25.84 30 LEU B N 1
ATOM 849 C CA . LEU B 1 30 ? -10.055 3.788 5.553 1.00 25.14 30 LEU B CA 1
ATOM 850 C C . LEU B 1 30 ? -9.234 2.905 6.498 1.00 24.46 30 LEU B C 1
ATOM 851 O O . LEU B 1 30 ? -9.793 2.038 7.164 1.00 23.88 30 LEU B O 1
ATOM 856 N N . GLU B 1 31 ? -7.931 3.114 6.570 1.00 24.77 31 GLU B N 1
ATOM 857 C CA . GLU B 1 31 ? -7.093 2.291 7.482 1.00 26.76 31 GLU B CA 1
ATOM 858 C C . GLU B 1 31 ? -7.586 2.404 8.922 1.00 23.84 31 GLU B C 1
ATOM 859 O O . GLU B 1 31 ? -7.749 1.424 9.622 1.00 21.63 31 GLU B O 1
ATOM 865 N N . HIS B 1 32 ? -7.894 3.623 9.353 1.00 22.58 32 HIS B N 1
ATOM 866 C CA . HIS B 1 32 ? -8.331 3.824 10.727 1.00 23.01 32 HIS B CA 1
ATOM 867 C C . HIS B 1 32 ? -9.731 3.370 10.972 1.00 20.83 32 HIS B C 1
ATOM 868 O O . HIS B 1 32 ? -10.020 2.816 12.008 1.00 20.64 32 HIS B O 1
ATOM 875 N N . ALA B 1 33 ? -10.619 3.582 10.028 1.00 21.00 33 ALA B N 1
ATOM 876 C CA . ALA B 1 33 ? -12.005 3.114 10.225 1.00 19.73 33 ALA B CA 1
ATOM 877 C C . ALA B 1 33 ? -12.009 1.602 10.299 1.00 20.95 33 ALA B C 1
ATOM 878 O O . ALA B 1 33 ? -12.825 1.043 11.014 1.00 19.77 33 ALA B O 1
ATOM 880 N N . LYS B 1 34 ? -11.149 0.946 9.502 1.00 19.52 34 LYS B N 1
ATOM 881 C CA . LYS B 1 34 ? -11.071 -0.549 9.558 1.00 21.06 34 LYS B CA 1
ATOM 882 C C . LYS B 1 34 ? -10.621 -1.028 10.954 1.00 20.59 34 LYS B C 1
ATOM 883 O O . LYS B 1 34 ? -11.166 -1.981 11.511 1.00 20.73 34 LYS B O 1
ATOM 889 N N . GLU B 1 35 ? -9.638 -0.333 11.516 1.00 20.15 35 GLU B N 1
ATOM 890 C CA . GLU B 1 35 ? -9.140 -0.658 12.867 1.00 20.25 35 GLU B CA 1
ATOM 891 C C . GLU B 1 35 ? -10.200 -0.390 13.892 1.00 18.82 35 GLU B C 1
ATOM 892 O O . GLU B 1 35 ? -10.393 -1.197 14.815 1.00 17.56 35 GLU B O 1
ATOM 902 N N . SER B 1 36 ? -10.864 0.770 13.760 1.00 16.58 36 SER B N 1
ATOM 903 C CA . SER B 1 36 ? -11.927 1.092 14.653 1.00 15.78 36 SER B CA 1
ATOM 904 C C . SER B 1 36 ? -12.986 -0.003 14.638 1.00 16.57 36 SER B C 1
ATOM 905 O O . SER B 1 36 ? -13.476 -0.389 15.668 1.00 15.99 36 SER B O 1
ATOM 908 N N . LEU B 1 37 ? -13.356 -0.449 13.441 1.00 15.02 37 LEU B N 1
ATOM 909 C CA . LEU B 1 37 ? -14.414 -1.427 13.276 1.00 17.08 37 LEU B CA 1
ATOM 910 C C . LEU B 1 37 ? -14.041 -2.758 13.962 1.00 17.29 37 LEU B C 1
ATOM 911 O O . LEU B 1 37 ? -14.904 -3.456 14.563 1.00 18.09 37 LEU B O 1
ATOM 916 N N . THR B 1 38 ? -12.776 -3.145 13.812 1.00 17.18 38 THR B N 1
ATOM 917 C CA . THR B 1 38 ? -12.280 -4.386 14.480 1.00 17.45 38 THR B CA 1
ATOM 918 C C . THR B 1 38 ? -12.552 -4.334 15.985 1.00 16.95 38 THR B C 1
ATOM 919 O O . THR B 1 38 ? -13.070 -5.301 16.579 1.00 15.18 38 THR B O 1
ATOM 923 N N . HIS B 1 39 ? -12.164 -3.205 16.590 1.00 15.30 39 HIS B N 1
ATOM 924 C CA . HIS B 1 39 ? -12.371 -2.969 18.002 1.00 15.43 39 HIS B CA 1
ATOM 925 C C . HIS B 1 39 ? -13.852 -2.850 18.338 1.00 16.45 39 HIS B C 1
ATOM 926 O O . HIS B 1 39 ? -14.297 -3.368 19.394 1.00 16.92 39 HIS B O 1
ATOM 933 N N . ALA B 1 40 ? -14.606 -2.135 17.505 1.00 16.87 40 ALA B N 1
ATOM 934 C CA . ALA B 1 40 ? -16.080 -2.027 17.761 1.00 17.49 40 ALA B CA 1
ATOM 935 C C . ALA B 1 40 ? -16.691 -3.456 17.799 1.00 19.82 40 ALA B C 1
ATOM 936 O O . ALA B 1 40 ? -17.522 -3.793 18.671 1.00 19.96 40 ALA B O 1
ATOM 938 N N . LYS B 1 41 ? -16.333 -4.275 16.826 1.00 17.94 41 LYS B N 1
ATOM 939 C CA . LYS B 1 41 ? -16.899 -5.587 16.786 1.00 21.03 41 LYS B CA 1
ATOM 940 C C . LYS B 1 41 ? -16.423 -6.402 17.983 1.00 21.75 41 LYS B C 1
ATOM 941 O O . LYS B 1 41 ? -17.150 -7.264 18.467 1.00 22.27 41 LYS B O 1
ATOM 947 N N . ALA B 1 42 ? -15.214 -6.133 18.464 1.00 19.76 42 ALA B N 1
ATOM 948 C CA . ALA B 1 42 ? -14.679 -6.941 19.567 1.00 21.29 42 ALA B CA 1
ATOM 949 C C . ALA B 1 42 ? -15.350 -6.528 20.873 1.00 22.94 42 ALA B C 1
ATOM 950 O O . ALA B 1 42 ? -15.330 -7.301 21.839 1.00 25.06 42 ALA B O 1
ATOM 952 N N . ALA B 1 43 ? -15.964 -5.349 20.897 1.00 23.64 43 ALA B N 1
ATOM 953 C CA . ALA B 1 43 ? -16.750 -4.900 22.052 1.00 28.15 43 ALA B CA 1
ATOM 954 C C . ALA B 1 43 ? -18.165 -5.423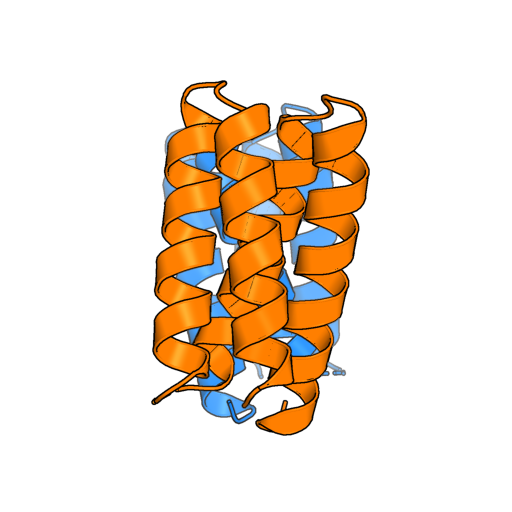 22.127 1.00 33.14 43 ALA B C 1
ATOM 955 O O . ALA B 1 43 ? -18.791 -5.295 23.186 1.00 37.84 43 ALA B O 1
ATOM 957 N N . SER B 1 44 ? -18.740 -5.902 21.033 1.00 35.41 44 SER B N 1
ATOM 958 C CA . SER B 1 44 ? -20.212 -6.051 21.030 1.00 40.91 44 SER B CA 1
ATOM 959 C C . SER B 1 44 ? -20.711 -7.177 21.911 1.00 43.54 44 SER B C 1
ATOM 960 O O . SER B 1 44 ? -20.475 -8.323 21.570 1.00 46.75 44 SER B O 1
ATOM 963 N N . THR B 1 50 ? -28.351 -1.188 20.762 1.00 43.65 50 THR B N 1
ATOM 964 C CA . THR B 1 50 ? -27.057 -0.932 21.361 1.00 38.63 50 THR B CA 1
ATOM 965 C C . THR B 1 50 ? -26.276 0.058 20.502 1.00 34.12 50 THR B C 1
ATOM 966 O O . THR B 1 50 ? -26.232 -0.012 19.249 1.00 31.37 50 THR B O 1
ATOM 970 N N . HIS B 1 51 ? -25.724 1.032 21.208 1.00 30.25 51 HIS B N 1
ATOM 971 C CA . HIS B 1 51 ? -24.860 2.022 20.596 1.00 27.45 51 HIS B CA 1
ATOM 972 C C . HIS B 1 51 ? -23.651 1.420 19.933 1.00 25.71 51 HIS B C 1
ATOM 973 O O . HIS B 1 51 ? -23.210 1.893 18.902 1.00 23.81 51 HIS B O 1
ATOM 980 N N . VAL B 1 52 ? -23.094 0.355 20.499 1.00 26.54 52 VAL B N 1
ATOM 981 C CA . VAL B 1 52 ? -21.985 -0.308 19.778 1.00 26.03 52 VAL B CA 1
ATOM 982 C C . VAL B 1 52 ? -22.418 -0.800 18.385 1.00 25.95 52 VAL B C 1
ATOM 983 O O . VAL B 1 52 ? -21.712 -0.551 17.388 1.00 24.31 52 VAL B O 1
ATOM 987 N N . GLY B 1 53 ? -23.576 -1.473 18.317 1.00 27.89 53 GLY B N 1
ATOM 988 C CA . GLY B 1 53 ? -24.141 -1.927 17.036 1.00 27.97 53 GLY B CA 1
ATOM 989 C C . GLY B 1 53 ? -24.287 -0.789 16.017 1.00 26.97 53 GLY B C 1
ATOM 990 O O . GLY B 1 53 ? -23.918 -0.893 14.850 1.00 24.93 53 GLY B O 1
ATOM 991 N N . HIS B 1 54 ? -24.851 0.319 16.460 1.00 26.50 54 HIS B N 1
ATOM 992 C CA . HIS B 1 54 ? -24.945 1.492 15.591 1.00 27.88 54 HIS B CA 1
ATOM 993 C C . HIS B 1 54 ? -23.588 2.045 15.108 1.00 25.45 54 HIS B C 1
ATOM 994 O O . HIS B 1 54 ? -23.420 2.464 13.933 1.00 24.69 54 HIS B O 1
ATOM 1001 N N . GLY B 1 55 ? -22.611 2.079 16.013 1.00 23.88 55 GLY B N 1
ATOM 1002 C CA . GLY B 1 55 ? -21.293 2.567 15.646 1.00 21.87 55 GLY B CA 1
ATOM 1003 C C . GLY B 1 55 ? -20.716 1.605 14.638 1.00 22.28 55 GLY B C 1
ATOM 1004 O O . GLY B 1 55 ? -20.133 2.034 13.669 1.00 20.65 55 GLY B O 1
ATOM 1005 N N . ILE B 1 56 ? -20.897 0.291 14.861 1.00 21.43 56 ILE B N 1
ATOM 1006 C CA . ILE B 1 56 ? -20.411 -0.699 13.850 1.00 22.49 56 ILE B CA 1
ATOM 1007 C C . ILE B 1 56 ? -21.007 -0.400 12.468 1.00 24.40 56 ILE B C 1
ATOM 1008 O O . ILE B 1 56 ? -20.269 -0.266 11.435 1.00 25.09 56 ILE B O 1
ATOM 1013 N N . LYS B 1 57 ? -22.328 -0.262 12.447 1.00 25.30 57 LYS B N 1
ATOM 1014 C CA . LYS B 1 57 ? -23.064 0.001 11.208 1.00 29.32 57 LYS B CA 1
ATOM 1015 C C . LYS B 1 57 ? -22.537 1.286 10.541 1.00 26.23 57 LYS B C 1
ATOM 1016 O O . LYS B 1 57 ? -22.352 1.325 9.349 1.00 26.66 57 LYS B O 1
ATOM 1022 N N . HIS B 1 58 ? -22.280 2.330 11.313 1.00 25.49 58 HIS B N 1
ATOM 1023 C CA . HIS B 1 58 ? -21.759 3.575 10.710 1.00 23.32 58 HIS B CA 1
ATOM 1024 C C . HIS B 1 58 ? -20.322 3.418 10.247 1.00 22.27 58 HIS B C 1
ATOM 1025 O O . HIS B 1 58 ? -19.967 4.025 9.283 1.00 24.52 58 HIS B O 1
ATOM 1032 N N . LEU B 1 59 ? -19.484 2.666 10.965 1.00 20.88 59 LEU B N 1
ATOM 1033 C CA . LEU B 1 59 ? -18.107 2.395 10.473 1.00 19.72 59 LEU B CA 1
ATOM 1034 C C . LEU B 1 59 ? -18.133 1.619 9.160 1.00 22.72 59 LEU B C 1
ATOM 1035 O O . LEU B 1 59 ? -17.415 1.942 8.210 1.00 23.12 59 LEU B O 1
ATOM 1040 N N . GLU B 1 60 ? -18.971 0.602 9.090 1.00 22.81 60 GLU B N 1
ATOM 1041 C CA . GLU B 1 60 ? -19.110 -0.144 7.843 1.00 26.15 60 GLU B CA 1
ATOM 1042 C C . GLU B 1 60 ? -19.525 0.776 6.714 1.00 27.83 60 GLU B C 1
ATOM 1043 O O . GLU B 1 60 ? -19.100 0.614 5.564 1.00 29.98 60 GLU B O 1
ATOM 1049 N N . ASP B 1 61 ? -20.398 1.733 7.015 1.00 27.69 61 ASP B N 1
ATOM 1050 C CA . ASP B 1 61 ? -20.800 2.720 6.017 1.00 30.13 61 ASP B CA 1
ATOM 1051 C C . ASP B 1 61 ? -19.686 3.694 5.638 1.00 28.48 61 ASP B C 1
ATOM 1052 O O . ASP B 1 61 ? -19.512 4.023 4.455 1.00 32.71 61 ASP B O 1
ATOM 1057 N N . ALA B 1 62 ? -18.935 4.175 6.605 1.00 27.05 62 ALA B N 1
ATOM 1058 C CA . ALA B 1 62 ? -17.761 5.001 6.311 1.00 26.12 62 ALA B CA 1
ATOM 1059 C C . ALA B 1 62 ? -16.755 4.244 5.384 1.00 27.90 62 ALA B C 1
ATOM 1060 O O . ALA B 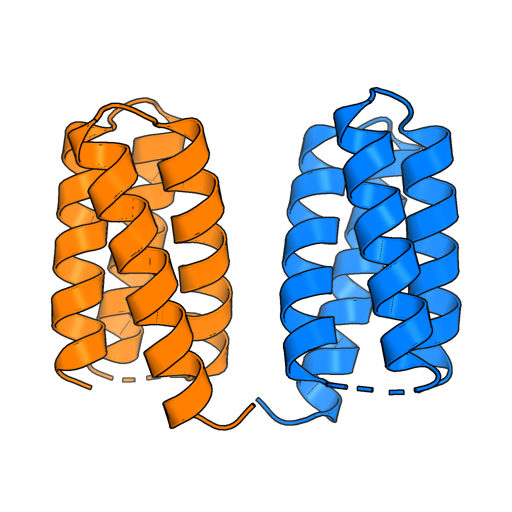1 62 ? -16.208 4.829 4.429 1.00 28.46 62 ALA B O 1
ATOM 1062 N N . ILE B 1 63 ? -16.532 2.953 5.660 1.00 26.87 63 ILE B N 1
ATOM 1063 C CA . ILE B 1 63 ? -15.646 2.152 4.835 1.00 29.09 63 ILE B CA 1
ATOM 1064 C C . ILE B 1 63 ? -16.221 2.007 3.421 1.00 33.47 63 ILE B C 1
ATOM 1065 O O . ILE B 1 63 ? -15.525 2.284 2.449 1.00 36.10 63 ILE B O 1
ATOM 1070 N N . LYS B 1 64 ? -17.498 1.619 3.325 1.00 35.60 64 LYS B N 1
ATOM 1071 C CA . LYS B 1 64 ? -18.168 1.454 2.043 1.00 39.66 64 LYS B CA 1
ATOM 1072 C C . LYS B 1 64 ? -17.999 2.723 1.206 1.00 41.21 64 LYS B C 1
ATOM 1073 O O . LYS B 1 64 ? -17.563 2.663 0.039 1.00 43.24 64 LYS B O 1
ATOM 1079 N N . HIS B 1 65 ? -18.315 3.868 1.807 1.00 39.13 65 HIS B N 1
ATOM 1080 C CA . HIS B 1 65 ? -18.209 5.143 1.109 1.00 40.58 65 HIS B CA 1
ATOM 1081 C C . HIS B 1 65 ? -16.768 5.5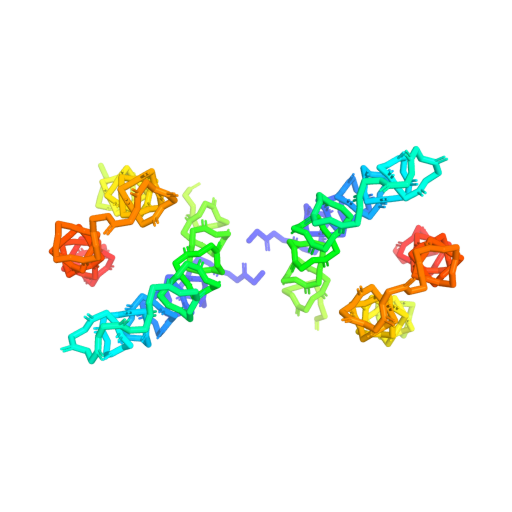25 0.770 1.00 39.64 65 HIS B C 1
ATOM 1082 O O . HIS B 1 65 ? -16.480 5.899 -0.350 1.00 40.85 65 HIS B O 1
ATOM 1089 N N . GLY B 1 66 ? -15.868 5.391 1.741 1.00 36.58 66 GLY B N 1
ATOM 1090 C CA . GLY B 1 66 ? -14.435 5.646 1.542 1.00 37.05 66 GLY B CA 1
ATOM 1091 C C . GLY B 1 66 ? -13.866 4.806 0.411 1.00 39.83 66 GLY B C 1
ATOM 1092 O O . GLY B 1 66 ? -13.101 5.311 -0.447 1.00 42.36 66 GLY B O 1
ATOM 1093 N N . GLU B 1 67 ? -14.288 3.544 0.341 1.00 40.84 67 GLU B N 1
ATOM 1094 C CA . GLU B 1 67 ? -13.779 2.651 -0.722 1.00 45.34 67 GLU B CA 1
ATOM 1095 C C . GLU B 1 67 ? -14.148 3.188 -2.092 1.00 49.90 67 GLU B C 1
ATOM 1096 O O . GLU B 1 67 ? -13.404 3.003 -3.057 1.00 52.43 67 GLU B O 1
ATOM 1102 N N . GLU B 1 68 ? -15.297 3.858 -2.169 1.00 51.19 68 GLU B N 1
ATOM 1103 C CA . GLU B 1 68 ? -15.798 4.399 -3.428 1.00 56.53 68 GLU B CA 1
ATOM 1104 C C . GLU B 1 68 ? -15.268 5.800 -3.684 1.00 56.85 68 GLU B C 1
ATOM 1105 O O . GLU B 1 68 ? -15.456 6.350 -4.759 1.00 59.52 68 GLU B O 1
ATOM 1111 N N . GLY B 1 69 ? -14.598 6.365 -2.688 1.00 53.54 69 GLY B N 1
ATOM 1112 C CA . GLY B 1 69 ? -13.962 7.668 -2.825 1.00 53.63 69 GLY B CA 1
ATOM 1113 C C . GLY B 1 69 ? -14.810 8.821 -2.340 1.00 52.37 69 GLY B C 1
ATOM 1114 O O . GLY B 1 69 ? -14.465 9.978 -2.598 1.00 53.92 69 GLY B O 1
ATOM 1115 N N . HIS B 1 70 ? -15.927 8.527 -1.668 1.00 49.22 70 HIS B N 1
ATOM 1116 C CA . HIS B 1 70 ? -16.766 9.587 -1.122 1.00 47.88 70 HIS B CA 1
ATOM 1117 C C . HIS B 1 70 ? -16.266 9.904 0.296 1.00 43.78 70 HIS B C 1
ATOM 1118 O O . HIS B 1 70 ? -16.914 9.572 1.306 1.00 40.59 70 HIS B O 1
ATOM 1125 N N . VAL B 1 71 ? -15.106 10.550 0.373 1.00 43.00 71 VAL B N 1
ATOM 1126 C CA . VAL B 1 71 ? -14.480 10.800 1.672 1.00 39.93 71 VAL B CA 1
ATOM 1127 C C . VAL B 1 71 ? -15.327 11.694 2.608 1.00 37.76 71 VAL B C 1
ATOM 1128 O O . VAL B 1 71 ? -15.305 11.521 3.827 1.00 35.10 71 VAL B O 1
ATOM 1132 N N . GLY B 1 72 ? -16.118 12.614 2.031 1.00 40.07 72 GLY B N 1
ATOM 1133 C CA . GLY B 1 72 ? -16.975 13.507 2.807 1.00 38.79 72 GLY B CA 1
ATOM 1134 C C . GLY B 1 72 ? -18.085 12.731 3.496 1.00 37.84 72 GLY B C 1
ATOM 1135 O O . GLY B 1 72 ? -18.315 12.876 4.703 1.00 36.77 72 GLY B O 1
ATOM 1136 N N . VAL B 1 73 ? -18.779 11.874 2.751 1.00 39.60 73 VAL B N 1
ATOM 1137 C CA . VAL B 1 73 ? -19.821 11.058 3.385 1.00 38.57 73 VAL B CA 1
ATOM 1138 C C . VAL B 1 73 ? -19.206 10.045 4.363 1.00 34.17 73 VAL B C 1
ATOM 1139 O O . VAL B 1 73 ? -19.796 9.768 5.382 1.00 32.39 73 VAL B O 1
ATOM 1143 N N . ALA B 1 74 ? -18.026 9.507 4.029 1.00 32.80 74 ALA B N 1
ATOM 1144 C CA . ALA B 1 74 ? -17.306 8.546 4.902 1.00 29.87 74 ALA B CA 1
ATOM 1145 C C . ALA B 1 74 ? -16.986 9.218 6.213 1.00 27.73 74 ALA B C 1
ATOM 1146 O O . ALA B 1 74 ? -17.200 8.645 7.301 1.00 26.16 74 ALA B O 1
ATOM 1148 N N . THR B 1 75 ? -16.454 10.428 6.136 1.00 26.85 75 THR B N 1
ATOM 1149 C CA . THR B 1 75 ? -16.124 11.208 7.346 1.00 26.81 75 THR B CA 1
ATOM 1150 C C . THR B 1 75 ? -17.335 11.431 8.292 1.00 26.38 75 THR B C 1
ATOM 1151 O O . THR B 1 75 ? -17.212 11.282 9.530 1.00 25.34 75 THR B O 1
ATOM 1155 N N . LYS B 1 76 ? -18.478 11.794 7.706 1.00 28.65 76 LYS B N 1
ATOM 1156 C CA . LYS B 1 76 ? -19.738 11.954 8.443 1.00 30.05 76 LYS B CA 1
ATOM 1157 C C . LYS B 1 76 ? -20.143 10.674 9.148 1.00 28.50 76 LYS B C 1
ATOM 1158 O O . LYS B 1 76 ? -20.553 10.703 10.304 1.00 27.70 76 LYS B O 1
ATOM 1164 N N . HIS B 1 77 ? -20.011 9.533 8.470 1.00 27.32 77 HIS B N 1
ATOM 1165 C CA . HIS B 1 77 ? -20.350 8.260 9.092 1.00 25.57 77 HIS B CA 1
ATOM 1166 C C . HIS B 1 77 ? -19.402 7.968 10.207 1.00 24.76 77 HIS B C 1
ATOM 1167 O O . HIS B 1 77 ? -19.828 7.473 11.259 1.00 24.16 77 HIS B O 1
ATOM 1174 N N . ALA B 1 78 ? -18.124 8.280 10.007 1.00 23.86 78 ALA B N 1
ATOM 1175 C CA . ALA B 1 78 ? -17.122 8.044 11.078 1.00 21.59 78 ALA B CA 1
ATOM 1176 C C . ALA B 1 78 ? -17.464 8.915 12.304 1.00 21.51 78 ALA B C 1
ATOM 1177 O O . ALA B 1 78 ? -17.386 8.430 13.437 1.00 20.16 78 ALA B O 1
ATOM 1179 N N . GLN B 1 79 ? -17.896 10.141 12.056 1.00 21.83 79 GLN B N 1
ATOM 1180 C CA . GLN B 1 79 ? -18.337 11.063 13.109 1.00 25.09 79 GLN B CA 1
ATOM 1181 C C . GLN B 1 79 ? -19.522 10.519 13.936 1.00 23.83 79 GLN B C 1
ATOM 1182 O O . GLN B 1 79 ? -19.497 10.529 15.175 1.00 23.95 79 GLN B O 1
ATOM 1188 N N . GLU B 1 80 ? -20.513 9.993 13.225 1.00 23.23 80 GLU B N 1
ATOM 1189 C CA . GLU B 1 80 ? -21.661 9.368 13.846 1.00 24.36 80 GLU B CA 1
ATOM 1190 C C . GLU B 1 80 ? -21.268 8.133 14.610 1.00 21.46 80 GLU B C 1
ATOM 1191 O O . GLU B 1 80 ? -21.845 7.854 15.653 1.00 22.31 80 GLU B O 1
ATOM 1197 N N . ALA B 1 81 ? -20.261 7.396 14.111 1.00 20.37 81 ALA B N 1
ATOM 1198 C CA . ALA B 1 81 ? -19.808 6.219 14.798 1.00 17.54 81 ALA B CA 1
ATOM 1199 C C . ALA B 1 81 ? -19.221 6.635 16.118 1.00 18.47 81 ALA B C 1
ATOM 1200 O O . ALA B 1 81 ? -19.469 6.005 17.139 1.00 17.70 81 ALA B O 1
ATOM 1202 N N . ILE B 1 82 ? -18.432 7.734 16.135 1.00 18.26 82 ILE B N 1
ATOM 1203 C CA . ILE B 1 82 ? -17.857 8.158 17.408 1.00 18.86 82 ILE B CA 1
ATOM 1204 C C . ILE B 1 82 ? -18.925 8.512 18.408 1.00 20.73 82 ILE B C 1
ATOM 1205 O O . ILE B 1 82 ? -18.823 8.170 19.619 1.00 20.37 82 ILE B O 1
ATOM 1210 N N . GLU B 1 83 ? -19.941 9.243 17.954 1.00 19.61 83 GLU B N 1
ATOM 1211 C CA . GLU B 1 83 ? -20.967 9.650 18.900 1.00 19.95 83 GLU B CA 1
ATOM 1212 C C . GLU B 1 83 ? -21.650 8.389 19.481 1.00 20.82 83 GLU B C 1
ATOM 1213 O O . GLU B 1 83 ? -22.036 8.374 20.629 1.00 21.93 83 GLU B O 1
ATOM 1219 N N . HIS B 1 84 ? -21.889 7.374 18.666 1.00 20.14 84 HIS B N 1
ATOM 1220 C CA . HIS B 1 84 ? -22.532 6.155 19.191 1.00 20.86 84 HIS B CA 1
ATOM 1221 C C . HIS B 1 84 ? -21.599 5.456 20.136 1.00 20.28 84 HIS B C 1
ATOM 1222 O O . HIS B 1 84 ? -22.035 5.017 21.224 1.00 22.02 84 HIS B O 1
ATOM 1229 N N . LEU B 1 85 ? -20.340 5.310 19.725 1.00 18.70 85 LEU B N 1
ATOM 1230 C CA . LEU B 1 85 ? -19.377 4.609 20.602 1.00 21.90 85 LEU B CA 1
ATOM 1231 C C . LEU B 1 85 ? -19.242 5.320 21.929 1.00 23.38 85 LEU B C 1
ATOM 1232 O O . LEU B 1 85 ? -19.216 4.684 22.974 1.00 25.69 85 LEU B O 1
ATOM 1237 N N . ARG B 1 86 ? -19.200 6.646 21.898 1.00 24.38 86 ARG B N 1
ATOM 1238 C CA . ARG B 1 86 ? -19.131 7.402 23.153 1.00 26.32 86 ARG B CA 1
ATOM 1239 C C . ARG B 1 86 ? -20.418 7.297 23.963 1.00 28.65 86 ARG B C 1
ATOM 1240 O O . ARG B 1 86 ? -20.356 7.295 25.194 1.00 31.67 86 ARG B O 1
ATOM 1248 N N . ALA B 1 87 ? -21.576 7.222 23.299 1.00 28.14 87 ALA B N 1
ATOM 1249 C CA . ALA B 1 87 ? -22.868 6.983 23.976 1.00 29.70 87 ALA B CA 1
ATOM 1250 C C . ALA B 1 87 ? -22.929 5.595 24.592 1.00 30.15 87 ALA B C 1
ATOM 1251 O O . ALA B 1 87 ? -23.743 5.344 25.464 1.00 30.81 87 ALA B O 1
ATOM 1253 N N . SER B 1 88 ? -22.117 4.663 24.128 1.00 30.31 88 SER B N 1
ATOM 1254 C CA . SER B 1 88 ? -22.200 3.343 24.786 1.00 32.80 88 SER B CA 1
ATOM 1255 C C . SER B 1 88 ? -21.654 3.490 26.240 1.00 35.02 88 SER B C 1
ATOM 1256 O O . SER B 1 88 ? -22.074 2.731 27.124 1.00 39.77 88 SER B O 1
#

CATH classification: 1.20.120.660

Solvent-accessible surface area: 8048 Å² total; per-residue (Å²): 45,49,95,113,42,1,16,69,52,0,10,102,34,0,66,82,0,10,51,38,5,144,126,42,78,38,92,76,0,19,70,39,0,57,56,0,24,16,17,0,104,1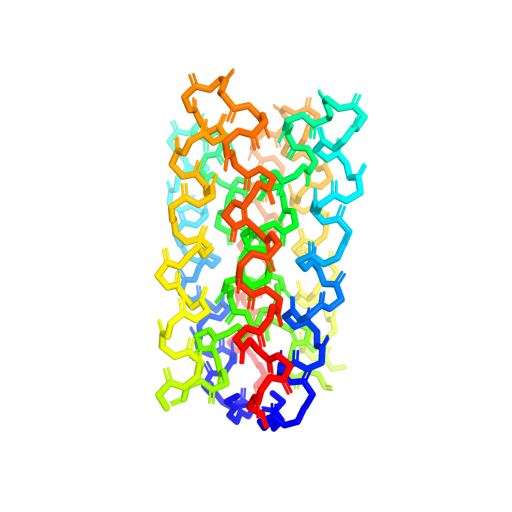7,9,97,136,80,10,31,86,0,25,140,37,0,76,59,0,22,126,50,4,106,90,56,99,32,51,66,0,10,111,37,0,59,36,0,21,105,50,1,149,68,49,46,50,96,94,45,1,14,85,55,0,12,98,19,0,71,75,0,7,45,43,7,140,129,41,86,32,114,70,0,15,52,29,0,50,47,0,26,13,14,0,105,18,8,95,127,75,4,16,92,0,10,108,35,0,68,52,0,24,121,39,2,98,99,47,92,34,38,42,0,10,130,35,0,75,82,0,22,130,41,1,150,56,72

Secon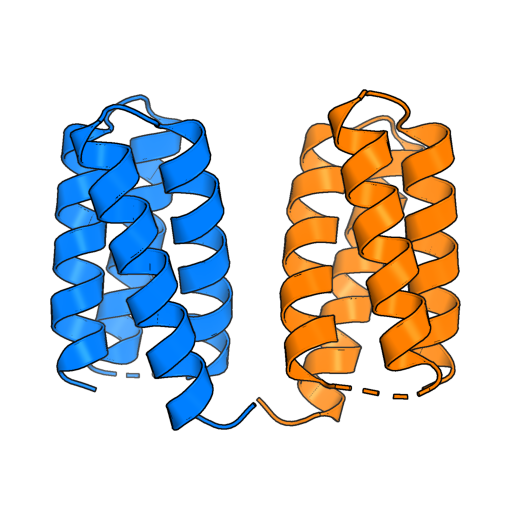dary structure (DSSP, 8-state):
--HHHHHHHHHHHHHHHHHHHHTT-HHHHHHHHHHHHHHHHHH--HHHHHHHHHHHHHHHHHTT-HHHHHHHHHHHHHHHHH-/--HHHHHHHHHHHHHHHHHHHHTT-HHHHHHHHHHHHHHHHHH--HHHHHHHHHHHHHHHHHHT-HHHHHHHHHHHHHHHHH-

Nearest PDB structures (foldseek):
  3u8v-assembly1_A  TM=1.012E+00  e=9.215E-12  Nitrosomonas europaea
  4z35-assembly1_A  TM=7.533E-01  e=9.528E-02  Homo sapiens
  6gow-assembly1_E  TM=6.616E-01  e=7.146E-01  Bacillus subtilis
  6d32-assembly1_A  TM=6.790E-01  e=7.992E-01  Xenopus laevis
  6bqg-assembly1_A  TM=5.391E-01  e=3.264E-01  Homo sapiens

Foldseek 3Di:
DELVVLLVLLLVLLVQLLVCLVVVNLVSVLVSLVSSLVSLVVNDVLSVLLNVLSVVLNVVSVVSNSVSSNVSSVSSNVSSVVD/DAQVVLLVQLLVLLVQLLVCLVVLNLVSVLVSLVRSLVSLVVNDQLSVQLNVLSVVLNVCSVVSNSVSSSVSSVSSNVSSVVD